Protein AF-X1IH70-F1 (afdb_monomer_lite)

Organism: NCBI:txid412755

Structure (mmCIF, N/CA/C/O backbone):
data_AF-X1IH70-F1
#
_entry.id   AF-X1IH70-F1
#
loop_
_atom_site.group_PDB
_atom_site.id
_atom_site.type_symbol
_atom_site.label_atom_id
_atom_site.label_alt_id
_atom_site.label_comp_id
_atom_site.label_asym_id
_atom_site.label_entity_id
_atom_site.label_seq_id
_atom_site.pdbx_PDB_ins_code
_atom_site.Cartn_x
_atom_site.Cartn_y
_atom_site.Cartn_z
_atom_site.occupancy
_atom_site.B_iso_or_equiv
_atom_site.auth_seq_id
_atom_site.auth_comp_id
_atom_site.auth_asym_id
_atom_site.auth_atom_id
_atom_site.pdbx_PDB_model_num
ATOM 1 N N . MET A 1 1 ? 10.283 -32.857 -19.598 1.00 46.00 1 MET A N 1
ATOM 2 C CA . MET A 1 1 ? 10.230 -31.426 -19.218 1.00 46.00 1 MET A CA 1
ATOM 3 C C . MET A 1 1 ? 9.568 -31.337 -17.854 1.00 46.00 1 MET A C 1
ATOM 5 O O . MET A 1 1 ? 8.551 -31.989 -17.663 1.00 46.00 1 MET A O 1
ATOM 9 N N . LYS A 1 2 ? 10.190 -30.645 -16.892 1.00 50.53 2 LYS A N 1
ATOM 10 C CA . LYS A 1 2 ? 9.685 -30.520 -15.517 1.00 50.53 2 LYS A CA 1
ATOM 11 C C . LYS A 1 2 ? 8.353 -29.764 -15.526 1.00 50.53 2 LYS A C 1
ATOM 13 O O . LYS A 1 2 ? 8.239 -28.751 -16.211 1.00 50.53 2 LYS A O 1
ATOM 18 N N . THR A 1 3 ? 7.371 -30.280 -14.793 1.00 53.06 3 THR A N 1
ATOM 19 C CA . THR A 1 3 ? 6.075 -29.653 -14.520 1.00 53.06 3 THR A CA 1
ATOM 20 C C . THR A 1 3 ? 6.305 -28.209 -14.081 1.00 53.06 3 THR A C 1
ATOM 22 O O . THR A 1 3 ? 6.942 -27.968 -13.060 1.00 53.06 3 THR A O 1
ATOM 25 N N . GLY A 1 4 ? 5.873 -27.245 -14.894 1.00 56.19 4 GLY A N 1
ATOM 26 C CA . GLY A 1 4 ? 6.016 -25.830 -14.576 1.00 56.19 4 GLY A CA 1
ATOM 27 C C . GLY A 1 4 ? 5.086 -25.461 -13.427 1.00 56.19 4 GLY A C 1
ATOM 28 O O . GLY A 1 4 ? 3.894 -25.254 -13.650 1.00 56.19 4 GLY A O 1
ATOM 29 N N . GLU A 1 5 ? 5.617 -25.376 -12.208 1.00 59.41 5 GLU A N 1
ATOM 30 C CA . GLU A 1 5 ? 4.945 -24.686 -11.109 1.00 59.41 5 GLU A CA 1
ATOM 31 C C . GLU A 1 5 ? 4.645 -23.252 -11.562 1.00 59.41 5 GLU A C 1
ATOM 33 O O . GLU A 1 5 ? 5.548 -22.442 -11.783 1.00 59.41 5 GLU A O 1
ATOM 38 N N . ARG A 1 6 ? 3.362 -22.917 -11.744 1.00 64.31 6 ARG A N 1
ATOM 39 C CA . ARG A 1 6 ? 2.966 -21.514 -11.875 1.00 64.31 6 ARG A CA 1
ATOM 40 C C . ARG A 1 6 ? 3.276 -20.846 -10.545 1.00 64.31 6 ARG A C 1
ATOM 42 O O . ARG A 1 6 ? 2.613 -21.131 -9.553 1.00 64.31 6 ARG A O 1
ATOM 49 N N . ALA A 1 7 ? 4.255 -19.946 -10.533 1.00 72.75 7 ALA A N 1
ATOM 50 C CA . ALA A 1 7 ? 4.501 -19.089 -9.385 1.00 72.75 7 ALA A CA 1
ATOM 51 C C . ALA A 1 7 ? 3.200 -18.357 -9.012 1.00 72.75 7 ALA A C 1
ATOM 53 O O . ALA A 1 7 ? 2.641 -17.609 -9.822 1.00 72.75 7 ALA A O 1
ATOM 54 N N . ILE A 1 8 ? 2.702 -18.594 -7.797 1.00 77.00 8 ILE A N 1
ATOM 55 C CA . ILE A 1 8 ? 1.540 -17.885 -7.261 1.00 77.00 8 ILE A CA 1
ATOM 56 C C . ILE A 1 8 ? 1.950 -16.424 -7.072 1.00 77.00 8 ILE A C 1
ATOM 58 O O . ILE A 1 8 ? 2.837 -16.109 -6.281 1.00 77.00 8 ILE A O 1
ATOM 62 N N . LYS A 1 9 ? 1.311 -15.518 -7.818 1.00 82.75 9 LYS A N 1
ATOM 63 C CA . LYS A 1 9 ? 1.452 -14.076 -7.607 1.00 82.75 9 LYS A CA 1
ATOM 64 C C . LYS A 1 9 ? 0.419 -13.623 -6.584 1.00 82.75 9 LYS A C 1
ATOM 66 O O . LYS A 1 9 ? -0.775 -13.853 -6.776 1.00 82.75 9 LYS A O 1
ATOM 71 N N . LEU A 1 10 ? 0.884 -12.952 -5.533 1.00 88.94 10 LEU A N 1
ATOM 72 C CA . LEU A 1 10 ? 0.002 -12.242 -4.612 1.00 88.94 10 LEU A CA 1
ATOM 73 C C . LEU A 1 10 ? -0.802 -11.189 -5.382 1.00 88.94 10 LEU A C 1
ATOM 75 O O . LEU A 1 10 ? -0.283 -10.529 -6.286 1.00 88.94 10 LEU A O 1
ATOM 79 N N . LYS A 1 11 ? -2.071 -11.048 -5.010 1.00 92.50 11 LYS A N 1
ATOM 80 C CA . LYS A 1 11 ? -2.977 -10.002 -5.487 1.00 92.50 11 LYS A CA 1
ATOM 81 C C . LYS A 1 11 ? -3.313 -9.085 -4.316 1.00 92.50 11 LYS A C 1
ATOM 83 O O . LYS A 1 11 ? -3.072 -9.449 -3.174 1.00 92.50 11 LYS A O 1
ATOM 88 N N . THR A 1 12 ? -3.837 -7.903 -4.613 1.00 95.69 12 THR A N 1
ATOM 89 C CA . THR A 1 12 ? -4.213 -6.914 -3.599 1.00 95.69 12 THR A CA 1
ATOM 90 C C . THR A 1 12 ? -5.466 -6.173 -4.031 1.00 95.69 12 THR A C 1
ATOM 92 O O . THR A 1 12 ? -5.634 -5.855 -5.211 1.00 95.69 12 THR A O 1
ATOM 95 N N . ARG A 1 13 ? -6.321 -5.889 -3.055 1.00 95.94 13 ARG A N 1
ATOM 96 C CA . ARG A 1 13 ? -7.528 -5.069 -3.142 1.00 95.94 13 ARG A CA 1
ATOM 97 C C . ARG A 1 13 ? -7.281 -3.621 -2.733 1.00 95.94 13 ARG A C 1
ATOM 99 O O . ARG A 1 13 ? -8.167 -2.791 -2.904 1.00 95.94 13 ARG A O 1
ATOM 106 N N . VAL A 1 14 ? -6.077 -3.269 -2.271 1.00 96.12 14 VAL A N 1
ATOM 107 C CA . VAL A 1 14 ? -5.672 -1.891 -1.917 1.00 96.12 14 VAL A CA 1
ATOM 108 C C . VAL A 1 14 ? -6.105 -0.855 -2.960 1.00 96.12 14 VAL A C 1
ATOM 110 O O . VAL A 1 14 ? -6.555 0.231 -2.604 1.00 96.12 14 VAL A O 1
ATOM 113 N N . PHE A 1 15 ? -6.014 -1.177 -4.253 1.00 95.19 15 PHE A N 1
ATOM 114 C CA . PHE A 1 15 ? -6.427 -0.251 -5.309 1.00 95.19 15 PHE A CA 1
ATOM 115 C C . PHE A 1 15 ? -7.944 -0.108 -5.463 1.00 95.19 15 PHE A C 1
ATOM 117 O O . PHE A 1 15 ? -8.404 0.941 -5.901 1.00 95.19 15 PHE A O 1
ATOM 124 N N . GLU A 1 16 ? -8.710 -1.142 -5.120 1.00 94.62 16 GLU A N 1
ATOM 125 C CA . GLU A 1 16 ? -10.175 -1.098 -5.066 1.00 94.62 16 GLU A CA 1
ATOM 126 C C . GLU A 1 16 ? -10.618 -0.253 -3.865 1.00 94.62 16 GLU A C 1
ATOM 128 O O . GLU A 1 16 ? -11.453 0.637 -4.001 1.00 94.62 16 GLU A O 1
ATOM 133 N N . LEU A 1 17 ? -9.983 -0.477 -2.708 1.00 94.25 17 LEU A N 1
ATOM 134 C CA . LEU A 1 17 ? -10.244 0.225 -1.446 1.00 94.25 17 LEU A CA 1
ATOM 135 C C . LEU A 1 17 ? -9.757 1.683 -1.442 1.00 94.25 17 LEU A C 1
ATOM 137 O O . LEU A 1 17 ? -10.161 2.473 -0.589 1.00 94.25 17 LEU A O 1
ATOM 141 N N . CYS A 1 18 ? -8.880 2.052 -2.378 1.00 90.50 18 CYS A N 1
ATOM 142 C CA . CYS A 1 18 ? -8.390 3.419 -2.533 1.00 90.50 18 CYS A CA 1
ATOM 143 C C . CYS A 1 18 ? -9.520 4.399 -2.890 1.00 90.50 18 CYS A C 1
ATOM 145 O O . CYS A 1 18 ? -9.501 5.546 -2.435 1.00 90.50 18 CYS A O 1
ATOM 147 N N . ASN A 1 19 ? -10.495 3.960 -3.694 1.00 83.31 19 ASN A N 1
ATOM 148 C CA . ASN A 1 19 ? -11.581 4.812 -4.170 1.00 83.31 19 ASN A CA 1
ATOM 149 C C . ASN A 1 19 ? -12.448 5.285 -2.995 1.00 83.31 19 ASN A C 1
ATOM 151 O O . ASN A 1 19 ? -13.047 4.484 -2.284 1.00 83.31 19 ASN A O 1
ATOM 155 N N . GLY A 1 20 ? -12.513 6.602 -2.793 1.00 81.81 20 GLY A N 1
ATOM 156 C CA . GLY A 1 20 ? -13.296 7.230 -1.724 1.00 81.81 20 GLY A CA 1
ATOM 157 C C . GLY A 1 20 ? -12.555 7.402 -0.393 1.00 81.81 20 GLY A C 1
ATOM 158 O O . GLY A 1 20 ? -13.001 8.198 0.428 1.00 81.81 20 GLY A O 1
ATOM 159 N N . ARG A 1 21 ? -11.410 6.732 -0.186 1.00 91.00 21 ARG A N 1
ATOM 160 C CA . ARG A 1 21 ? -10.545 6.943 0.994 1.00 91.00 21 ARG A CA 1
ATOM 161 C C . ARG A 1 21 ? -9.387 7.899 0.711 1.00 91.00 21 ARG A C 1
ATOM 163 O O . ARG A 1 21 ? -9.019 8.673 1.588 1.00 91.00 21 ARG A O 1
ATOM 170 N N . TYR A 1 22 ? -8.842 7.851 -0.501 1.00 95.69 22 TYR A N 1
ATOM 171 C CA . TYR A 1 22 ? -7.763 8.730 -0.948 1.00 95.69 22 TYR A CA 1
ATOM 172 C C . TYR A 1 22 ? -8.131 9.393 -2.270 1.00 95.69 22 TYR A C 1
ATOM 174 O O . TYR A 1 22 ? -8.836 8.821 -3.101 1.00 95.69 22 TYR A O 1
ATOM 182 N N . ARG A 1 23 ? -7.618 10.602 -2.478 1.00 93.81 23 ARG A N 1
ATOM 183 C CA . ARG A 1 23 ? -7.800 11.421 -3.679 1.00 93.81 23 ARG A CA 1
ATOM 184 C C . ARG A 1 23 ? -7.185 10.760 -4.905 1.00 93.81 23 ARG A C 1
ATOM 186 O O . ARG A 1 23 ? -7.718 10.906 -5.999 1.00 93.81 23 ARG A O 1
ATOM 193 N N . ASN A 1 24 ? -6.042 10.089 -4.745 1.00 94.62 24 ASN A N 1
ATOM 194 C CA . ASN A 1 24 ? -5.311 9.424 -5.826 1.00 94.62 24 ASN A CA 1
ATOM 195 C C . ASN A 1 24 ? -4.210 8.486 -5.287 1.00 94.62 24 ASN A C 1
ATOM 197 O O . ASN A 1 24 ? -3.976 8.379 -4.083 1.00 94.62 24 ASN A O 1
ATOM 201 N N . LEU A 1 25 ? -3.492 7.829 -6.206 1.00 95.38 25 LEU A N 1
ATOM 202 C CA . LEU A 1 25 ? -2.395 6.908 -5.884 1.00 95.38 25 LEU A CA 1
ATOM 203 C C . LEU A 1 25 ? -1.172 7.590 -5.261 1.00 95.38 25 LEU A C 1
ATOM 205 O O . LEU A 1 25 ? -0.408 6.930 -4.563 1.00 95.38 25 LEU A O 1
ATOM 209 N N . VAL A 1 26 ? -0.975 8.887 -5.501 1.00 96.50 26 VAL A N 1
ATOM 210 C CA . VAL A 1 26 ? 0.133 9.638 -4.898 1.00 96.50 26 VAL A CA 1
ATOM 211 C C . VAL A 1 26 ? -0.108 9.812 -3.402 1.00 96.50 26 VAL A C 1
ATOM 213 O O . VAL A 1 26 ? 0.775 9.504 -2.604 1.00 96.50 26 VAL A O 1
ATOM 216 N N . GLU A 1 27 ? -1.317 10.224 -3.020 1.00 97.50 27 GLU A N 1
ATOM 217 C CA . GLU A 1 27 ? -1.716 10.316 -1.613 1.00 97.50 27 GLU A CA 1
ATOM 218 C C . GLU A 1 27 ? -1.701 8.937 -0.939 1.00 97.50 27 GLU A C 1
ATOM 220 O O . GLU A 1 27 ? -1.168 8.794 0.160 1.00 97.50 27 GLU A O 1
ATOM 225 N N . LEU A 1 28 ? -2.185 7.893 -1.620 1.00 97.62 28 LEU A N 1
ATOM 226 C CA . LEU A 1 28 ? -2.097 6.526 -1.104 1.00 97.62 28 LEU A CA 1
ATOM 227 C C . LEU A 1 28 ? -0.638 6.094 -0.864 1.00 97.62 28 LEU A C 1
ATOM 229 O O . LEU A 1 28 ? -0.333 5.559 0.198 1.00 97.62 28 LEU A O 1
ATOM 233 N N . ALA A 1 29 ? 0.281 6.353 -1.801 1.00 97.81 29 ALA A N 1
ATOM 234 C CA . ALA A 1 29 ? 1.699 6.025 -1.629 1.00 97.81 29 ALA A CA 1
ATOM 235 C C . ALA A 1 29 ? 2.319 6.748 -0.424 1.00 97.81 29 ALA A C 1
ATOM 237 O O . ALA A 1 29 ? 3.074 6.138 0.337 1.00 97.81 29 ALA A O 1
ATOM 238 N N . GLN A 1 30 ? 1.951 8.016 -0.216 1.00 98.12 30 GLN A N 1
ATOM 239 C CA . GLN A 1 30 ? 2.373 8.795 0.945 1.00 98.12 30 GLN A CA 1
ATOM 240 C C . GLN A 1 30 ? 1.875 8.165 2.253 1.00 98.12 30 GLN A C 1
ATOM 242 O O . GLN A 1 30 ? 2.669 7.965 3.171 1.00 98.12 30 GLN A O 1
ATOM 247 N N . MET A 1 31 ? 0.598 7.782 2.320 1.00 97.94 31 MET A N 1
ATOM 248 C CA . MET A 1 31 ? 0.010 7.140 3.504 1.00 97.94 31 MET A CA 1
ATOM 249 C C . MET A 1 31 ? 0.581 5.744 3.771 1.00 97.94 31 MET A C 1
ATOM 251 O O . MET A 1 31 ? 0.773 5.354 4.922 1.00 97.94 31 MET A O 1
ATOM 255 N N . MET A 1 32 ? 0.915 5.005 2.713 1.00 98.00 32 MET A N 1
ATOM 256 C CA . MET A 1 32 ? 1.612 3.723 2.803 1.00 98.00 32 MET A CA 1
ATOM 257 C C . MET A 1 32 ? 3.098 3.874 3.174 1.00 98.00 32 MET A C 1
ATOM 259 O O . MET A 1 32 ? 3.748 2.888 3.523 1.00 98.00 32 MET A O 1
ATOM 263 N N . GLY A 1 33 ? 3.668 5.079 3.093 1.00 97.88 33 GLY A N 1
ATOM 264 C CA . GLY A 1 33 ? 5.097 5.309 3.312 1.00 97.88 33 GLY A CA 1
ATOM 265 C C . GLY A 1 33 ? 5.985 4.626 2.265 1.00 97.88 33 GLY A C 1
ATOM 266 O O . GLY A 1 33 ? 7.062 4.129 2.599 1.00 97.88 33 GLY A O 1
ATOM 267 N N . ILE A 1 34 ? 5.529 4.562 1.009 1.00 97.88 34 ILE A N 1
ATOM 268 C CA . ILE A 1 34 ? 6.276 3.992 -0.122 1.00 97.88 34 ILE A CA 1
ATOM 269 C C . ILE A 1 34 ? 6.467 5.020 -1.240 1.00 97.88 34 ILE A C 1
ATOM 271 O O . ILE A 1 34 ? 5.793 6.045 -1.290 1.00 97.88 34 ILE A O 1
ATOM 275 N N . SER A 1 35 ? 7.386 4.744 -2.169 1.00 97.56 35 SER A N 1
ATOM 276 C CA . SER A 1 35 ? 7.561 5.608 -3.338 1.00 97.56 35 SER A CA 1
ATOM 277 C C . SER A 1 35 ? 6.379 5.501 -4.304 1.00 97.56 35 SER A C 1
ATOM 279 O O . SER A 1 35 ? 5.769 4.436 -4.455 1.00 97.56 35 SER A O 1
ATOM 281 N N . GLN A 1 36 ? 6.106 6.596 -5.019 1.00 97.38 36 GLN A N 1
ATOM 282 C CA . GLN A 1 36 ? 5.104 6.615 -6.088 1.00 97.38 36 GLN A CA 1
ATOM 283 C C . GLN A 1 36 ? 5.429 5.569 -7.168 1.00 97.38 36 GLN A C 1
ATOM 285 O O . GLN A 1 36 ? 4.558 4.828 -7.619 1.00 97.38 36 GLN A O 1
ATOM 290 N N . ASP A 1 37 ? 6.706 5.419 -7.521 1.00 97.38 37 ASP A N 1
ATOM 291 C CA . ASP A 1 37 ? 7.135 4.408 -8.489 1.00 97.38 37 ASP A CA 1
ATOM 292 C C . ASP A 1 37 ? 6.731 2.993 -8.073 1.00 97.38 37 ASP A C 1
ATOM 294 O O . ASP A 1 37 ? 6.268 2.216 -8.910 1.00 97.38 37 ASP A O 1
ATOM 298 N N . LEU A 1 38 ? 6.864 2.650 -6.783 1.00 96.62 38 LEU A N 1
ATOM 299 C CA . LEU A 1 38 ? 6.482 1.327 -6.298 1.00 96.62 38 LEU A CA 1
ATOM 300 C C . LEU A 1 38 ? 4.979 1.094 -6.469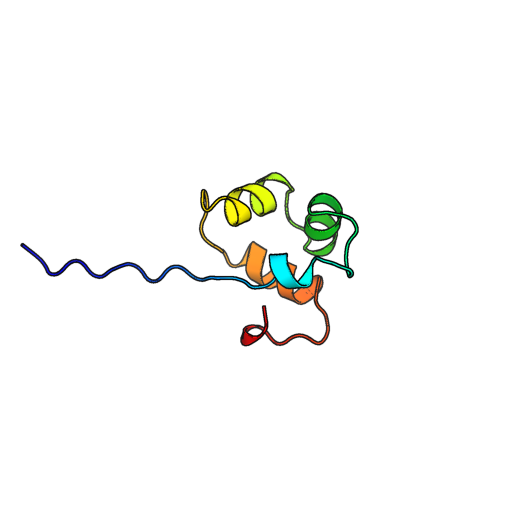 1.00 96.62 38 LEU A C 1
ATOM 302 O O . LEU A 1 38 ? 4.595 0.030 -6.955 1.00 96.62 38 LEU A O 1
ATOM 306 N N . ILE A 1 39 ? 4.138 2.073 -6.120 1.00 96.75 39 ILE A N 1
ATOM 307 C CA . ILE A 1 39 ? 2.684 1.907 -6.221 1.00 96.75 39 ILE A CA 1
ATOM 308 C C . ILE A 1 39 ? 2.228 1.742 -7.675 1.00 96.75 39 ILE A C 1
ATOM 310 O O . ILE A 1 39 ? 1.407 0.871 -7.971 1.00 96.75 39 ILE A O 1
ATOM 314 N N . TYR A 1 40 ? 2.816 2.503 -8.602 1.00 97.06 40 TYR A N 1
ATOM 315 C CA . TYR A 1 40 ? 2.494 2.403 -10.023 1.00 97.06 40 TYR A CA 1
ATOM 316 C C . TYR A 1 40 ? 3.013 1.102 -10.646 1.00 97.06 40 TYR A C 1
ATOM 318 O O . TYR A 1 40 ? 2.285 0.469 -11.409 1.00 97.06 40 TYR A O 1
ATOM 326 N N . CYS A 1 41 ? 4.226 0.660 -10.294 1.00 96.25 41 CYS A N 1
ATOM 327 C CA . CYS A 1 41 ? 4.769 -0.615 -10.772 1.00 96.25 41 CYS A CA 1
ATOM 328 C C . CYS A 1 41 ? 3.926 -1.806 -10.304 1.00 96.25 41 CYS A C 1
ATOM 330 O O . CYS A 1 41 ? 3.657 -2.710 -11.090 1.00 96.25 41 CYS A O 1
ATOM 332 N N . VAL A 1 42 ? 3.482 -1.806 -9.041 1.00 96.00 42 VAL A N 1
ATOM 333 C CA . VAL A 1 42 ? 2.600 -2.865 -8.524 1.00 96.00 42 VAL A CA 1
ATOM 334 C C . VAL A 1 42 ? 1.242 -2.819 -9.222 1.00 96.00 42 VAL A C 1
ATOM 336 O O . VAL A 1 42 ? 0.735 -3.863 -9.623 1.00 96.00 42 VAL A O 1
ATOM 339 N N . ARG A 1 43 ? 0.675 -1.625 -9.455 1.00 95.31 43 ARG A N 1
ATOM 340 C CA . ARG A 1 43 ? -0.612 -1.492 -10.154 1.00 95.31 43 ARG A CA 1
ATOM 341 C C . ARG A 1 43 ? -0.576 -1.990 -11.598 1.00 95.31 43 ARG A C 1
ATOM 343 O O . ARG A 1 43 ? -1.549 -2.588 -12.044 1.00 95.31 43 ARG A O 1
ATOM 350 N N . ARG A 1 44 ? 0.518 -1.745 -12.325 1.00 95.50 44 ARG A N 1
ATOM 351 C CA . ARG A 1 44 ? 0.699 -2.237 -13.703 1.00 95.50 44 ARG A CA 1
ATOM 352 C C . ARG A 1 44 ? 1.096 -3.713 -13.774 1.00 95.50 44 ARG A C 1
ATOM 354 O O . ARG A 1 44 ? 0.959 -4.323 -14.827 1.00 95.50 44 ARG A O 1
ATOM 361 N N . GLY A 1 45 ? 1.558 -4.291 -12.664 1.00 93.69 45 GLY A N 1
ATOM 362 C CA . GLY A 1 45 ? 2.070 -5.662 -12.612 1.00 93.69 45 GLY A CA 1
ATOM 363 C C . GLY A 1 45 ? 3.553 -5.799 -12.977 1.00 93.69 45 GLY A C 1
ATOM 364 O O . GLY A 1 45 ? 4.041 -6.925 -13.082 1.00 93.69 45 GLY A O 1
ATOM 365 N N . ASP A 1 46 ? 4.276 -4.682 -13.116 1.00 94.81 46 ASP A N 1
ATOM 366 C CA . ASP A 1 46 ? 5.716 -4.630 -13.418 1.00 94.81 46 ASP A CA 1
ATOM 367 C C . ASP A 1 46 ? 6.567 -5.151 -12.249 1.00 94.81 46 ASP A C 1
ATOM 369 O O . ASP A 1 46 ? 7.683 -5.637 -12.434 1.00 94.81 46 ASP A O 1
ATOM 373 N N . ARG A 1 47 ? 6.054 -5.031 -11.016 1.00 92.88 47 ARG A N 1
ATOM 374 C CA . ARG A 1 47 ? 6.685 -5.555 -9.797 1.00 92.88 47 ARG A CA 1
ATOM 375 C C . ARG A 1 47 ? 5.676 -6.331 -8.963 1.00 92.88 47 ARG A C 1
ATOM 377 O O . ARG A 1 47 ? 4.538 -5.903 -8.795 1.00 92.88 47 ARG A O 1
ATOM 384 N N . ASN A 1 48 ? 6.127 -7.447 -8.393 1.00 94.06 48 ASN A N 1
ATOM 385 C CA . ASN A 1 48 ? 5.340 -8.199 -7.421 1.00 94.06 48 ASN A CA 1
ATOM 386 C C . ASN A 1 48 ? 5.188 -7.407 -6.110 1.00 94.06 48 ASN A C 1
ATOM 388 O O . ASN A 1 48 ? 6.038 -6.585 -5.755 1.00 94.06 48 ASN A O 1
ATOM 392 N N . ILE A 1 49 ? 4.124 -7.710 -5.368 1.00 95.75 49 ILE A N 1
ATOM 393 C CA . ILE A 1 49 ? 3.910 -7.209 -4.008 1.00 95.75 49 ILE A CA 1
ATOM 394 C C . ILE A 1 49 ? 5.039 -7.717 -3.106 1.00 95.75 49 ILE A C 1
ATOM 396 O O . ILE A 1 49 ? 5.360 -8.904 -3.102 1.00 95.75 49 ILE A O 1
ATOM 400 N N . ASN A 1 50 ? 5.642 -6.808 -2.341 1.00 94.31 50 ASN A N 1
ATOM 401 C CA . ASN A 1 50 ? 6.710 -7.116 -1.395 1.00 94.31 50 ASN A CA 1
ATOM 402 C C . ASN A 1 50 ? 6.322 -6.696 0.03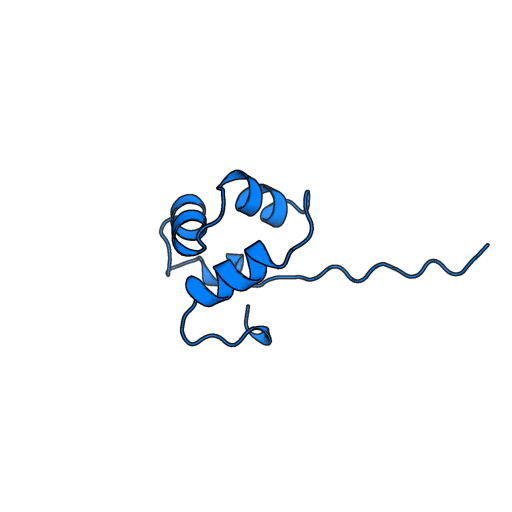1 1.00 94.31 50 ASN A C 1
ATOM 404 O O . ASN A 1 50 ? 5.313 -6.025 0.245 1.00 94.31 50 ASN A O 1
ATOM 408 N N . GLY A 1 51 ? 7.160 -7.044 1.010 1.00 96.25 51 GLY A N 1
ATOM 409 C CA . GLY A 1 51 ? 6.907 -6.713 2.415 1.00 96.25 51 GLY A CA 1
ATOM 410 C C . GLY A 1 51 ? 6.723 -5.214 2.684 1.00 96.25 51 GLY A C 1
ATOM 411 O O . GLY A 1 51 ? 5.885 -4.850 3.500 1.00 96.25 51 GLY A O 1
ATOM 412 N N . LYS A 1 52 ? 7.427 -4.326 1.963 1.00 96.81 52 LYS A N 1
ATOM 413 C CA . LYS A 1 52 ? 7.240 -2.869 2.115 1.00 96.81 52 LYS A CA 1
ATOM 414 C C . LYS A 1 52 ? 5.846 -2.433 1.672 1.00 96.81 52 LYS A C 1
ATOM 416 O O . LYS A 1 52 ? 5.224 -1.629 2.356 1.00 96.81 52 LYS A O 1
ATOM 421 N N . PHE A 1 53 ? 5.354 -2.984 0.562 1.00 97.62 53 PHE A N 1
ATOM 422 C CA . PHE A 1 53 ? 3.992 -2.735 0.097 1.00 97.62 53 PHE A CA 1
ATOM 423 C C . PHE A 1 53 ? 2.964 -3.235 1.118 1.00 97.62 53 PHE A C 1
ATOM 425 O O 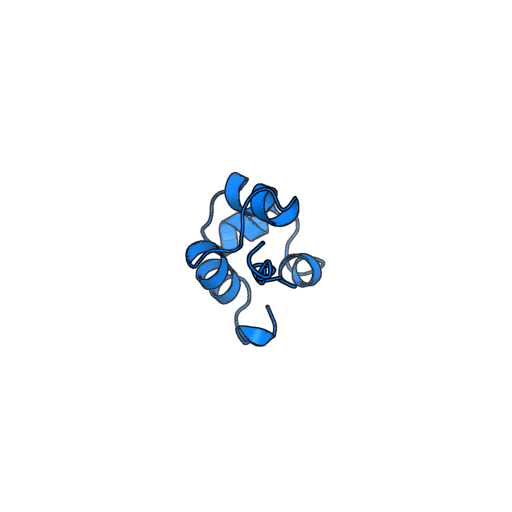. PHE A 1 53 ? 2.057 -2.490 1.466 1.00 97.62 53 PHE A O 1
ATOM 432 N N . ILE A 1 54 ? 3.146 -4.451 1.648 1.00 97.50 54 ILE A N 1
ATOM 433 C CA . ILE A 1 54 ? 2.247 -5.053 2.647 1.00 97.50 54 ILE A CA 1
ATOM 434 C C . ILE A 1 54 ? 2.191 -4.211 3.929 1.00 97.50 54 ILE A C 1
ATOM 436 O O . ILE A 1 54 ? 1.114 -3.824 4.376 1.00 97.50 54 ILE A O 1
ATOM 440 N N . ILE A 1 55 ? 3.351 -3.873 4.496 1.00 97.75 55 ILE A N 1
ATOM 441 C CA . ILE A 1 55 ? 3.437 -3.049 5.709 1.00 97.75 55 ILE A CA 1
ATOM 442 C C . ILE A 1 55 ? 2.813 -1.671 5.463 1.00 97.75 55 ILE A C 1
ATOM 444 O O . ILE A 1 55 ? 2.097 -1.155 6.319 1.00 97.75 55 ILE A O 1
ATOM 448 N N . GLY A 1 56 ? 3.065 -1.077 4.295 1.00 97.75 56 GLY A N 1
ATOM 449 C CA . GLY A 1 56 ? 2.470 0.199 3.916 1.00 97.75 56 GLY A CA 1
ATOM 450 C C . GLY A 1 56 ? 0.951 0.130 3.794 1.00 97.75 56 GLY A C 1
ATOM 451 O O . GLY A 1 56 ? 0.258 1.000 4.315 1.00 97.75 56 GLY A O 1
ATOM 452 N N . ALA A 1 57 ? 0.420 -0.929 3.181 1.00 97.62 57 ALA A N 1
ATOM 453 C CA . ALA A 1 57 ? -1.017 -1.154 3.076 1.00 97.62 57 ALA A CA 1
ATOM 454 C C . ALA A 1 57 ? -1.663 -1.233 4.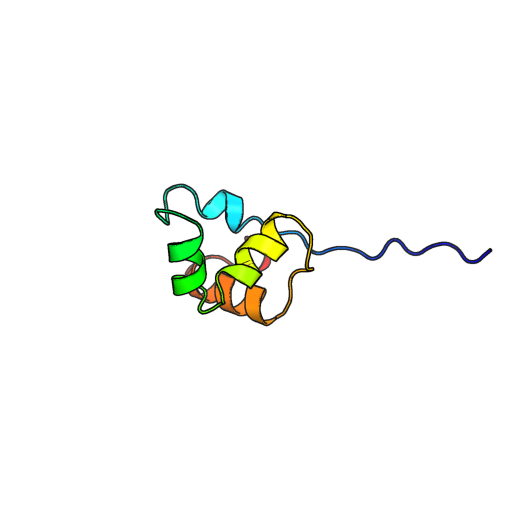465 1.00 97.62 57 ALA A C 1
ATOM 456 O O . ALA A 1 57 ? -2.612 -0.506 4.740 1.00 97.62 57 ALA A O 1
ATOM 457 N N . MET A 1 58 ? -1.096 -2.017 5.385 1.00 97.69 58 MET A N 1
ATOM 458 C CA . MET A 1 58 ? -1.619 -2.117 6.753 1.00 97.69 58 MET A CA 1
ATOM 459 C C . MET A 1 58 ? -1.612 -0.773 7.502 1.00 97.69 58 MET A C 1
ATOM 461 O O . MET A 1 58 ? -2.503 -0.515 8.306 1.00 97.69 58 MET A O 1
ATOM 465 N N . LYS A 1 59 ? -0.634 0.103 7.231 1.00 96.56 59 LYS A N 1
ATOM 466 C CA . LYS A 1 59 ? -0.588 1.458 7.809 1.00 96.56 59 LYS A CA 1
ATOM 467 C C . LYS A 1 59 ? -1.643 2.388 7.215 1.00 96.56 59 LYS A C 1
ATOM 469 O O . LYS A 1 59 ? -2.268 3.144 7.951 1.00 96.56 59 LYS A O 1
ATOM 474 N N . ALA A 1 60 ? -1.830 2.341 5.898 1.00 97.12 60 ALA A N 1
ATOM 475 C CA . ALA A 1 60 ? -2.812 3.166 5.201 1.00 97.12 60 ALA A CA 1
ATOM 476 C C . ALA A 1 60 ? -4.253 2.731 5.529 1.00 97.12 60 ALA A C 1
ATOM 478 O O . ALA A 1 60 ? -5.152 3.556 5.670 1.00 97.12 60 ALA A O 1
ATOM 479 N N . PHE A 1 61 ? -4.489 1.438 5.737 1.00 96.50 61 PHE A N 1
ATOM 480 C CA . PHE A 1 61 ? -5.819 0.898 6.002 1.00 96.50 61 PHE A CA 1
ATOM 481 C C . PHE A 1 61 ? -5.963 0.396 7.447 1.00 96.50 61 PHE A C 1
ATOM 483 O O . PHE A 1 61 ? -6.145 -0.803 7.662 1.00 96.50 61 PHE A O 1
ATOM 490 N N . PRO A 1 62 ? -5.936 1.287 8.463 1.00 94.81 62 PRO A N 1
ATOM 491 C CA . PRO A 1 62 ? -6.173 0.861 9.834 1.00 94.81 62 PRO A CA 1
ATOM 492 C C . PRO A 1 62 ? -7.586 0.275 9.949 1.00 94.81 62 PRO A C 1
ATOM 494 O O . PRO A 1 62 ? -8.540 0.799 9.365 1.00 94.81 62 PRO A O 1
ATOM 497 N N . GLY A 1 63 ? -7.700 -0.830 10.686 1.00 93.75 63 GLY A N 1
ATOM 498 C CA . GLY A 1 63 ? -8.948 -1.577 10.866 1.00 93.75 63 GLY A CA 1
ATOM 499 C C . GLY A 1 63 ? -9.209 -2.674 9.827 1.00 93.75 63 GLY A C 1
ATOM 500 O O . GLY A 1 63 ? -10.137 -3.451 10.023 1.00 93.75 63 GLY A O 1
ATOM 501 N N . TYR A 1 64 ? -8.395 -2.776 8.773 1.00 95.44 64 TYR A N 1
ATOM 502 C CA . TYR A 1 64 ? -8.424 -3.904 7.837 1.00 95.44 64 TYR A CA 1
ATOM 503 C C . TYR A 1 64 ? -7.439 -4.981 8.287 1.00 95.44 64 TYR A C 1
ATOM 505 O O . TYR A 1 64 ? -6.339 -4.666 8.757 1.00 95.44 64 TYR A O 1
ATOM 513 N N . LYS A 1 65 ? -7.814 -6.253 8.137 1.00 96.06 65 LYS A N 1
ATOM 514 C CA . LYS A 1 65 ? -6.864 -7.356 8.293 1.00 96.06 65 LYS A CA 1
ATOM 515 C C . LYS A 1 65 ? -6.058 -7.527 7.009 1.00 96.06 65 LYS A C 1
ATOM 517 O O . LYS A 1 65 ? -6.435 -7.032 5.953 1.00 96.06 65 LYS A O 1
ATOM 522 N N . LEU A 1 66 ? -4.926 -8.225 7.094 1.00 94.94 66 LEU A N 1
ATOM 523 C CA . LEU A 1 66 ? -4.050 -8.425 5.937 1.00 94.94 66 LEU A CA 1
ATOM 524 C C . LEU A 1 66 ? -4.748 -9.168 4.787 1.00 94.94 66 LEU A C 1
ATOM 526 O O . LEU A 1 66 ? -4.493 -8.866 3.631 1.00 94.94 66 LEU A O 1
ATOM 530 N N . ASP A 1 67 ? -5.616 -10.123 5.100 1.00 94.38 67 ASP A N 1
ATOM 531 C CA . ASP A 1 67 ? -6.41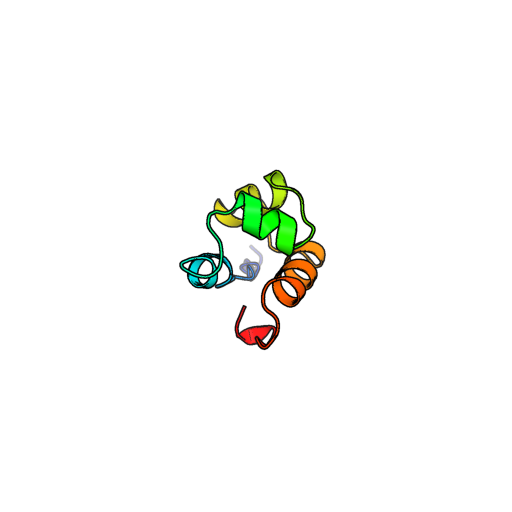0 -10.888 4.136 1.00 94.38 67 ASP A CA 1
ATOM 532 C C . ASP A 1 67 ? -7.533 -10.072 3.474 1.00 94.38 67 ASP A C 1
ATOM 534 O O . ASP A 1 67 ? -8.021 -10.459 2.411 1.00 94.38 67 ASP A O 1
ATOM 538 N N . ASP A 1 68 ? -7.897 -8.920 4.045 1.00 94.56 68 ASP A N 1
ATOM 539 C CA . ASP A 1 68 ? -8.838 -7.978 3.433 1.00 94.56 68 ASP A CA 1
ATOM 540 C C . ASP A 1 68 ? -8.167 -7.046 2.396 1.00 94.56 68 ASP A C 1
ATOM 542 O O . ASP A 1 68 ? -8.876 -6.409 1.604 1.00 94.56 68 ASP A O 1
ATOM 546 N N . LEU A 1 69 ? -6.825 -6.942 2.410 1.00 94.25 69 LEU A N 1
ATOM 547 C CA . LEU A 1 69 ? -5.999 -5.999 1.628 1.00 94.25 69 LEU A CA 1
ATOM 548 C C . LEU A 1 69 ? -5.398 -6.607 0.357 1.00 94.25 69 LEU A C 1
ATOM 550 O O . LEU A 1 69 ? -5.209 -5.831 -0.613 1.00 94.25 69 LEU A O 1
#

pLDDT: mean 91.0, std 12.21, range [46.0, 98.12]

Secondary structure (DSSP, 8-state):
-------------HHHHTBTTBSSHHHHHHHHT--HHHHHHHHHTSS---HHHHHHHHHHSTT--GGG-

Foldseek 3Di:
DDDDDDPDADDDCLVVVCPPLPPDLCRLCVQLVHDSVVSVCCVVVVDTDDPSNQS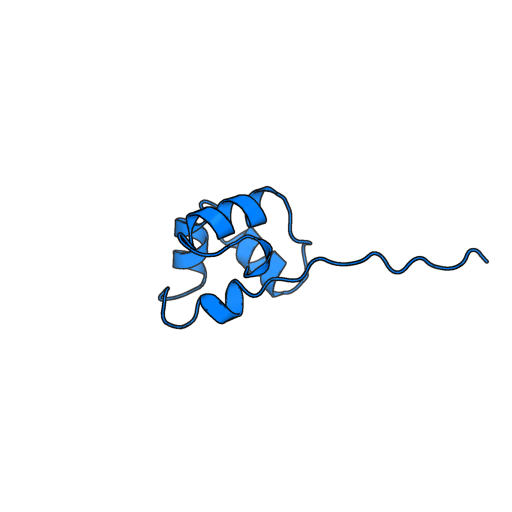SSCRSDPPDDSVND

Radius of gyration: 13.42 Å; chains: 1; bounding box: 24×43×30 Å

Sequence (69 aa):
MKTGERAIKLKTRVFELCNGRYRNLVELAQMMGISQDLIYCVRRGDRNINGKFIIGAMKAFPGYKLDDL

=== Feature glossary ===
Feature key, reading from the visual/contextual features back to the raw sequence:

Rendered structure images. Six rendered views show the 3D structure from the faces of a cube — i.e. along ±x, ±y, ±z. Rendering representation is drawn randomly per protein from cartoon (secondary-structure ribbons), sticks (backbone bonds), or molecular surface; coloring is either N→C rainbow (blue at the N-terminus through red at the C-terminus) or one color per chain.

Contact-map, Ramachandran, and PAE plots. The contact map is a binary N×N matrix image: pixel (i, j) is dark where Cα_i and Cα_j are within 8 Å and |i−j|>4. Because the |i−j|>4 filter removes local helical contacts, off-diagonal stripes parallel to the main diagonal indicate parallel β-sheets; stripes perpendicular to it indicate antiparallel β-sheets. The Ramachandran plot scatters every residue's (φ, ψ) pair against the sterically allowed regions. The PAE heatmap renders the predicted-aligned-error matrix.

InterPro / GO / CATH / organism. Database cross-references. InterPro integrates a dozen domain/family signature databases into unified entries with residue-range hits. GO terms attach function/process/location labels with evidence codes. CATH codes position the fold in a four-level structural taxonomy. Organism is the NCBI-taxonomy species name.

Nearest PDB structures. The Foldseek neighbor list gives the closest experimentally determined structures in the PDB, ranked by structural alignment. TM-score near 1 means near-identical fold; near 0.3 means only rough topology match. This is how one finds what a novel AlphaFold prediction most resembles in the solved-structure universe.

Predicted aligned error. PAE(i, j) answers: if I align the predicted and true structures on residue i, how far off (in Å) do I expect residue j to be? A block-diagonal PAE matrix with low values on the blocks and high values off-diagonal is the signature of a multi-domain protein with confidently predicted domains but uncertain inter-domain orientation.

Solvent-accessible surface area. Accessible surface area quantifies burial. A residue with SASA near zero is packed into the hydrophobic core; one with SASA >100 Å² sits on the surface. Computed here via the Shrake–Rupley numerical algorithm with a 1.4 Å probe.

B-factor. B-factor (Debye–Waller factor) reflects atomic displacement in the crystal lattice. It is an experimental observable (units Å²), not a prediction; low values mean the atom is pinned down, high values mean it moves or is heterogeneous across the crystal.

pLDDT. For AlphaFold models, the B-factor field carries pLDDT — the model's own estimate of local accuracy on a 0–100 scale. Regions with pLDDT<50 should be treated as essentially unmodeled; they often correspond to intrinsically disordered segments.

Backbone torsions (φ/ψ). φ (phi) and ψ (psi) are the two rotatable backbone dihedrals per residue: φ is the C(i-1)–N–Cα–C torsion, ψ is the N–Cα–C–N(i+1) torsion, both in degrees on (−180°, 180°]. α-helical residues cluster near (−60°, −45°); β-strand residues near (−120°, +130°). A Ramachandran plot is simply a scatter of (φ, ψ) for every residue.

Radius of gyration, Cα contacts, bounding box. Radius of gyration (Rg) is the root-mean-square distance of Cα atoms from their centroid — a single number for overall size and compactness. A globular domain of N residues has Rg ≈ 2.2·N^0.38 Å; an extended or disordered chain has a much larger Rg. The Cα contact count is the number of residue pairs whose Cα atoms are within 8 Å and are more than four positions apart in sequence — a standard proxy for tertiary packing density. The bounding box is the smallest axis-aligned box enclosing all Cα atoms.

Secondary structure (3-state, P-SEA). Three-state secondary structure (P-SEA) collapses the eight DSSP classes into helix (a), strand (b), and coil (c). P-SEA assigns these from Cα geometry alone — distances and angles — without requiring backbone oxygens, so it works on any Cα trace.

Secondary structure (8-state, DSSP). DSSP 8-state secondary structure assigns each residue one of H (α-helix), G (3₁₀-helix), I (π-helix), E (extended β-strand), B (isolated β-bridge), T (hydrogen-bonded turn), S (bend), or '-' (coil). The assignment is computed from backbone hydrogen-bond geometry via the Kabsch–Sander algorithm.

Foldseek 3Di. A 3Di character summarizes, for each residue, the relative orientation of the Cα frame of its nearest spatial neighbor. Because it encodes fold topology rather than chemistry, 3Di alignments detect remote structural similarity that sequence alignment misses.

mmCIF coordinates. The mmCIF block holds the 3D Cartesian coordinates of each backbone atom (N, Cα, C, O) in ångströms. mmCIF is the PDB's canonical archive format — a tagged-loop text representation of the atomic model.

Sequence. Sequence gives the chain of amino acids in standard one-letter code (A=alanine, C=cysteine, …, Y=tyrosine), read N→C. It is the only feature that is directly encoded by the gene; all structural features are derived from the folded form of this sequence.